Protein AF-A0A6I3HH78-F1 (afdb_monomer)

Mean predicted aligned error: 3.37 Å

Sequence (121 aa):
AEFSDTWADDARWLIPGDGIIEGRASISATFEKIRPTYRQCVQEVLNGTISYVDGDNASARWQIRELQWRDDGTVSEFIGVYHDVMARDLDGVLRFTQRDFELIYSGPIDGSGKLRSPRSL

Foldseek 3Di:
DVVLVQADQQAWEQDVPPGIFTGSVRVVVVCVVVVVQFPDKDKDWDDKDKDAPDLFKIWMKTWIKMWTQGPVRATKIWTWMWTFIWGQDPVRDIHTNYIYTGTPDIDGDDPVDDDDDDDDD

Nearest PDB structures (foldseek):
  3ef8-assembly1_A  TM=8.960E-01  e=4.489E-07  Novosphingobium aromaticivorans DSM 12444
  3b8l-assembly2_F  TM=8.957E-01  e=9.531E-07  Novosphingobium aromaticivorans DSM 12444
  6p77-assembly1_A  TM=8.078E-01  e=1.649E-05  Catenulispora acidiphila DSM 44928
  6vw4-assembly2_B  TM=7.896E-01  e=1.937E-05  Catenulispora acidiphila DSM 44928
  5ig3-assembly1_B  TM=7.976E-01  e=1.143E-04  Homo sapiens

Structure (mmCIF, N/CA/C/O backbone):
data_AF-A0A6I3HH78-F1
#
_entry.id   AF-A0A6I3HH78-F1
#
loop_
_atom_site.group_PDB
_atom_site.id
_atom_site.type_symbol
_atom_site.label_atom_id
_atom_site.label_alt_id
_atom_site.label_comp_id
_atom_site.label_asym_id
_atom_site.label_entity_id
_atom_site.label_seq_id
_atom_site.pdbx_PDB_ins_code
_atom_site.Cartn_x
_atom_site.Cartn_y
_atom_site.Cartn_z
_atom_site.occupancy
_atom_site.B_iso_or_equiv
_atom_site.auth_seq_id
_atom_site.auth_comp_id
_atom_site.auth_asym_id
_atom_site.auth_atom_id
_atom_site.pdbx_PDB_model_num
ATOM 1 N N . ALA A 1 1 ? -10.257 -13.471 1.275 1.00 61.16 1 ALA A N 1
ATOM 2 C CA . ALA A 1 1 ? -10.766 -13.458 2.660 1.00 61.16 1 ALA A CA 1
ATOM 3 C C . ALA A 1 1 ? -9.915 -12.523 3.511 1.00 61.16 1 ALA A C 1
ATOM 5 O O . ALA A 1 1 ? -10.328 -11.385 3.658 1.00 61.16 1 ALA A O 1
ATOM 6 N N . GLU A 1 2 ? -8.682 -12.892 3.886 1.00 86.81 2 GLU A N 1
ATOM 7 C CA . GLU A 1 2 ? -7.876 -12.091 4.834 1.00 86.81 2 GLU A CA 1
ATOM 8 C C . GLU A 1 2 ? -7.682 -10.613 4.448 1.00 86.81 2 GLU A C 1
ATOM 10 O O . GLU A 1 2 ? -7.820 -9.749 5.302 1.00 86.81 2 GLU A O 1
ATOM 15 N N . PHE A 1 3 ? -7.432 -10.288 3.169 1.00 94.62 3 PHE A N 1
ATOM 16 C CA . PHE A 1 3 ? -7.344 -8.885 2.729 1.00 94.62 3 PHE A CA 1
ATOM 17 C C . PHE A 1 3 ? -8.672 -8.134 2.894 1.00 94.62 3 PHE A C 1
ATOM 19 O O . PHE A 1 3 ? -8.694 -7.032 3.436 1.00 94.62 3 PHE A O 1
ATOM 26 N N . SER A 1 4 ? -9.775 -8.736 2.439 1.00 96.19 4 SER A N 1
ATOM 27 C CA . SER A 1 4 ? -11.116 -8.143 2.506 1.00 96.19 4 SER A CA 1
ATOM 28 C C . SER A 1 4 ? -11.533 -7.855 3.949 1.00 96.19 4 SER A C 1
ATOM 30 O O . SER A 1 4 ? -12.150 -6.826 4.211 1.00 96.19 4 SER A O 1
ATOM 32 N N . ASP A 1 5 ? -11.151 -8.724 4.885 1.00 96.50 5 ASP A N 1
ATOM 33 C CA . ASP A 1 5 ? -11.527 -8.617 6.299 1.00 96.50 5 ASP A CA 1
ATOM 34 C C . ASP A 1 5 ? -10.862 -7.428 7.011 1.00 96.50 5 ASP A C 1
ATOM 36 O O . ASP A 1 5 ? -11.281 -7.055 8.108 1.00 96.50 5 ASP A O 1
ATOM 40 N N . THR A 1 6 ? -9.859 -6.800 6.386 1.00 97.19 6 THR A N 1
ATOM 41 C CA . THR A 1 6 ? -9.203 -5.595 6.916 1.00 97.19 6 THR A CA 1
ATOM 42 C C . THR A 1 6 ? -9.987 -4.303 6.678 1.00 97.19 6 THR A C 1
ATOM 44 O O . THR A 1 6 ? -9.650 -3.284 7.272 1.00 97.19 6 THR A O 1
ATOM 47 N N . TRP A 1 7 ? -11.028 -4.319 5.844 1.00 98.38 7 TRP A N 1
ATOM 48 C CA . TRP A 1 7 ? -11.792 -3.129 5.442 1.00 98.38 7 TRP A CA 1
ATOM 49 C C . TRP A 1 7 ? -13.162 -3.109 6.102 1.00 98.38 7 TRP A C 1
ATOM 51 O O . TRP A 1 7 ? -13.758 -4.165 6.233 1.00 98.38 7 TRP A O 1
ATOM 61 N N . ALA A 1 8 ? -13.706 -1.958 6.486 1.00 98.12 8 ALA A N 1
ATOM 62 C CA . ALA A 1 8 ? -15.120 -1.814 6.842 1.00 98.12 8 ALA A CA 1
ATOM 63 C C . ALA A 1 8 ? -16.018 -2.016 5.604 1.00 98.12 8 ALA A C 1
ATOM 65 O O . ALA A 1 8 ? -15.545 -1.891 4.473 1.00 98.12 8 ALA A O 1
ATOM 66 N N . ASP A 1 9 ? -17.298 -2.347 5.797 1.00 97.44 9 ASP A N 1
ATOM 67 C CA . ASP A 1 9 ? -18.210 -2.654 4.682 1.00 97.44 9 ASP A CA 1
ATOM 68 C C . ASP A 1 9 ? -18.365 -1.485 3.695 1.00 97.44 9 ASP A C 1
ATOM 70 O O . ASP A 1 9 ? -18.359 -1.700 2.480 1.00 97.44 9 ASP A O 1
ATOM 74 N N . ASP A 1 10 ? -18.425 -0.256 4.206 1.00 97.56 10 ASP A N 1
ATOM 75 C CA . ASP A 1 10 ? -18.568 1.003 3.467 1.00 97.56 10 ASP A CA 1
ATOM 76 C C . ASP A 1 10 ? -17.233 1.738 3.242 1.00 97.56 10 ASP A C 1
ATOM 78 O O . ASP A 1 10 ? -17.213 2.929 2.934 1.00 97.56 10 ASP A O 1
ATOM 82 N N . ALA A 1 11 ? -16.104 1.035 3.380 1.00 98.56 11 ALA A N 1
ATOM 83 C CA . ALA A 1 11 ? -14.786 1.646 3.281 1.00 98.56 11 ALA A CA 1
ATOM 84 C C . ALA A 1 11 ? -14.471 2.209 1.888 1.00 98.56 11 ALA A C 1
ATOM 86 O O . ALA A 1 11 ? -15.029 1.776 0.878 1.00 98.56 11 ALA A O 1
ATOM 87 N N . ARG A 1 12 ? -13.485 3.108 1.820 1.00 98.69 12 ARG A N 1
ATOM 88 C CA . ARG A 1 12 ? -12.926 3.602 0.556 1.00 98.69 12 ARG A CA 1
ATOM 89 C C . ARG A 1 12 ? -11.427 3.350 0.424 1.00 98.69 12 ARG A C 1
ATOM 91 O O . ARG A 1 12 ? -10.680 3.430 1.401 1.00 98.69 12 ARG A O 1
ATOM 98 N N . TRP A 1 13 ? -10.979 3.139 -0.808 1.00 98.75 13 TRP A N 1
ATOM 99 C CA . TRP A 1 13 ? -9.569 3.002 -1.159 1.00 98.75 13 TRP A CA 1
ATOM 100 C C . TRP A 1 13 ? -9.219 3.920 -2.331 1.00 98.75 13 TRP A C 1
ATOM 102 O O . TRP A 1 13 ? -9.745 3.740 -3.428 1.00 98.75 13 TRP A O 1
ATOM 112 N N . LEU A 1 14 ? -8.341 4.902 -2.109 1.00 98.50 14 LEU A N 1
ATOM 113 C CA . LEU A 1 14 ? -7.787 5.730 -3.182 1.00 98.50 14 LEU A CA 1
ATOM 114 C C . LEU A 1 14 ? -6.485 5.113 -3.703 1.00 98.50 14 LEU A C 1
ATOM 116 O O . LEU A 1 14 ? -5.494 5.017 -2.972 1.00 98.50 14 LEU A O 1
ATOM 120 N N . ILE A 1 15 ? -6.483 4.774 -4.993 1.00 96.12 15 ILE A N 1
ATOM 121 C CA . ILE A 1 15 ? -5.304 4.335 -5.739 1.00 96.12 15 ILE A CA 1
ATOM 122 C C . ILE A 1 15 ? -4.916 5.446 -6.728 1.00 96.12 15 ILE A C 1
ATOM 124 O O . ILE A 1 15 ? -5.723 5.810 -7.591 1.00 96.12 15 ILE A O 1
ATOM 128 N N . PRO A 1 16 ? -3.692 5.996 -6.651 1.00 92.88 16 PRO A N 1
ATOM 129 C CA . PRO A 1 16 ? -3.189 6.948 -7.634 1.00 92.88 16 PRO A CA 1
ATOM 130 C C . PRO A 1 16 ? -3.308 6.414 -9.065 1.00 92.88 16 PRO A C 1
ATOM 132 O O . PRO A 1 16 ? -2.801 5.341 -9.373 1.00 92.88 16 PRO A O 1
ATOM 135 N N . GLY A 1 17 ? -3.967 7.176 -9.941 1.00 91.25 17 GLY A N 1
ATOM 136 C CA . GLY A 1 17 ? -4.209 6.804 -11.341 1.00 91.25 17 GLY A CA 1
ATOM 137 C C . GLY A 1 17 ? -5.558 6.121 -11.594 1.00 91.25 17 GLY A C 1
ATOM 138 O O . GLY A 1 17 ? -6.185 6.427 -12.605 1.00 91.25 17 GLY A O 1
ATOM 139 N N . ASP A 1 18 ? -6.043 5.301 -10.658 1.00 91.88 18 ASP A N 1
ATOM 140 C CA . ASP A 1 18 ? -7.303 4.550 -10.810 1.00 91.88 18 ASP A CA 1
ATOM 141 C C . ASP A 1 18 ? -8.501 5.237 -10.126 1.00 91.88 18 ASP A C 1
ATOM 143 O O . ASP A 1 18 ? -9.651 5.012 -10.503 1.00 91.88 18 ASP A O 1
ATOM 147 N N . GLY A 1 19 ? -8.245 6.109 -9.145 1.00 96.19 19 GLY A N 1
ATOM 148 C CA . GLY A 1 19 ? -9.274 6.853 -8.417 1.00 96.19 19 GLY A CA 1
ATOM 149 C C . GLY A 1 19 ? -9.721 6.173 -7.120 1.00 96.19 19 GLY A C 1
ATOM 150 O O . GLY A 1 19 ? -8.966 5.418 -6.506 1.00 96.19 19 GLY A O 1
ATOM 151 N N . ILE A 1 20 ? -10.929 6.514 -6.658 1.00 98.38 20 ILE A N 1
ATOM 152 C CA . ILE A 1 20 ? -11.506 6.009 -5.403 1.00 98.38 20 ILE A CA 1
ATOM 153 C C . ILE A 1 20 ? -12.378 4.788 -5.695 1.00 98.38 20 ILE A C 1
ATOM 155 O O . ILE A 1 20 ? -13.256 4.833 -6.555 1.00 98.38 20 ILE A O 1
ATOM 159 N N . ILE A 1 21 ? -12.156 3.717 -4.939 1.00 98.56 21 ILE A N 1
ATOM 160 C CA . ILE A 1 21 ? -12.960 2.495 -4.943 1.00 98.56 21 ILE A CA 1
ATOM 161 C C . ILE A 1 21 ? -13.750 2.451 -3.638 1.00 98.56 21 ILE A C 1
ATOM 163 O O . ILE A 1 21 ? -13.160 2.544 -2.563 1.00 98.56 21 ILE A O 1
ATOM 167 N N . GLU A 1 22 ? -15.066 2.286 -3.730 1.00 98.56 22 GLU A N 1
ATOM 168 C CA . GLU A 1 22 ? -15.972 2.308 -2.577 1.00 98.56 22 GLU A CA 1
ATOM 169 C C . GLU A 1 22 ? -16.578 0.924 -2.306 1.00 98.56 22 GLU A C 1
ATOM 171 O O . GLU A 1 22 ? -17.014 0.212 -3.220 1.00 98.56 22 GLU A O 1
ATOM 176 N N . GLY A 1 23 ? -16.622 0.561 -1.026 1.00 98.31 23 GLY A N 1
ATOM 177 C CA . GLY A 1 23 ? -17.169 -0.678 -0.491 1.00 98.31 23 GLY A CA 1
ATOM 178 C C . GLY A 1 23 ? -16.170 -1.837 -0.450 1.00 98.31 23 GLY A C 1
ATOM 179 O O . GLY A 1 23 ? -15.445 -2.101 -1.416 1.00 98.31 23 GLY A O 1
ATOM 180 N N . ARG A 1 24 ? -16.195 -2.604 0.651 1.00 98.00 24 ARG A N 1
ATOM 181 C CA . ARG A 1 24 ? -15.346 -3.793 0.886 1.00 98.00 24 ARG A CA 1
ATOM 182 C C . ARG A 1 24 ? -15.346 -4.762 -0.299 1.00 98.00 24 ARG A C 1
ATOM 184 O O . ARG A 1 24 ? -14.291 -5.238 -0.714 1.00 98.00 24 ARG A O 1
ATOM 191 N N . ALA A 1 25 ? -16.522 -5.032 -0.867 1.00 97.62 25 ALA A N 1
ATOM 192 C CA . ALA A 1 25 ? -16.677 -5.955 -1.990 1.00 97.62 25 ALA A CA 1
ATOM 193 C C . ALA A 1 25 ? -15.938 -5.473 -3.252 1.00 97.62 25 ALA A C 1
ATOM 195 O O . ALA A 1 25 ? -15.207 -6.246 -3.872 1.00 97.62 25 ALA A O 1
ATOM 196 N N . SER A 1 26 ? -16.081 -4.192 -3.606 1.00 98.12 26 SER A N 1
ATOM 197 C CA . SER A 1 26 ? -15.387 -3.589 -4.750 1.00 98.12 26 SER A CA 1
ATOM 198 C C . SER A 1 26 ? -13.877 -3.564 -4.528 1.00 98.12 26 SER A C 1
ATOM 200 O O . SER A 1 26 ? -13.117 -3.904 -5.431 1.00 98.12 26 SER A O 1
ATOM 202 N N . ILE A 1 27 ? -13.442 -3.218 -3.314 1.00 98.50 27 ILE A N 1
ATOM 203 C CA . ILE A 1 27 ? -12.030 -3.207 -2.918 1.00 98.50 27 ILE A CA 1
ATOM 204 C C . ILE A 1 27 ? -11.419 -4.608 -3.046 1.00 98.50 27 ILE A C 1
ATOM 206 O O . ILE A 1 27 ? -10.370 -4.761 -3.676 1.00 98.50 27 ILE A O 1
ATOM 210 N N . SER A 1 28 ? -12.092 -5.642 -2.526 1.00 97.62 28 SER A N 1
ATOM 211 C CA . SER A 1 28 ? -11.640 -7.033 -2.657 1.00 97.62 28 SER A CA 1
ATOM 212 C C . SER A 1 28 ? -11.568 -7.461 -4.122 1.00 97.62 28 SER A C 1
ATOM 214 O O . SER A 1 28 ? -10.550 -8.002 -4.548 1.00 97.62 28 SER A O 1
ATOM 216 N N . ALA A 1 29 ? -12.597 -7.159 -4.920 1.00 96.88 29 ALA A N 1
ATOM 217 C CA . ALA A 1 29 ? -12.623 -7.517 -6.335 1.00 96.88 29 ALA A CA 1
ATOM 218 C C . ALA A 1 29 ? -11.517 -6.812 -7.137 1.00 96.88 29 ALA A C 1
ATOM 220 O O . ALA A 1 29 ? -10.933 -7.399 -8.049 1.00 96.88 29 ALA A O 1
ATOM 221 N N . THR A 1 30 ? -11.204 -5.556 -6.812 1.00 96.88 30 THR A N 1
ATOM 222 C CA . THR A 1 30 ? -10.086 -4.832 -7.427 1.00 96.88 30 THR A CA 1
ATOM 223 C C . THR A 1 30 ? -8.748 -5.448 -7.031 1.00 96.88 30 THR A C 1
ATOM 225 O O . THR A 1 30 ? -7.921 -5.717 -7.902 1.00 96.88 30 THR A O 1
ATOM 228 N N . PHE A 1 31 ? -8.544 -5.760 -5.751 1.00 95.62 31 PHE A N 1
ATOM 229 C CA . PHE A 1 31 ? -7.323 -6.423 -5.298 1.00 95.62 31 PHE A CA 1
ATOM 230 C C . PHE A 1 31 ? -7.126 -7.796 -5.959 1.00 95.62 31 PHE A C 1
ATOM 232 O O . PHE A 1 31 ? -6.029 -8.103 -6.422 1.00 95.62 31 PHE A O 1
ATOM 239 N N . GLU A 1 32 ? -8.188 -8.595 -6.086 1.00 95.44 32 GLU A N 1
ATOM 240 C CA . GLU A 1 32 ? -8.166 -9.899 -6.764 1.00 95.44 32 GLU A CA 1
ATOM 241 C C . GLU A 1 32 ? -7.812 -9.798 -8.253 1.00 95.44 32 GLU A C 1
ATOM 243 O O . GLU A 1 32 ? -7.182 -10.706 -8.791 1.00 95.44 32 GLU A O 1
ATOM 248 N N . LYS A 1 33 ? -8.160 -8.690 -8.919 1.00 94.69 33 LYS A N 1
ATOM 249 C CA . LYS A 1 33 ? -7.758 -8.421 -10.310 1.00 94.69 33 LYS A CA 1
ATOM 250 C C . LYS A 1 33 ? -6.306 -7.964 -10.426 1.00 94.69 33 LYS A C 1
ATOM 252 O O . LYS A 1 33 ? -5.619 -8.352 -11.365 1.00 94.69 33 LYS A O 1
ATOM 257 N N . ILE A 1 34 ? -5.847 -7.131 -9.493 1.00 93.00 34 ILE A N 1
ATOM 258 C CA . ILE A 1 34 ? -4.511 -6.521 -9.527 1.00 93.00 34 ILE A CA 1
ATOM 259 C C . ILE A 1 34 ? -3.439 -7.525 -9.088 1.00 93.00 34 ILE A C 1
ATOM 261 O O . ILE A 1 34 ? -2.387 -7.630 -9.719 1.00 93.00 34 ILE A O 1
ATOM 265 N N . ARG A 1 35 ? -3.691 -8.290 -8.020 1.00 92.25 35 ARG A N 1
ATOM 266 C CA . ARG A 1 35 ? -2.701 -9.173 -7.388 1.00 92.25 35 ARG A CA 1
ATOM 267 C C . ARG A 1 35 ? -2.049 -10.184 -8.346 1.00 92.25 35 ARG A C 1
ATOM 269 O O . ARG A 1 35 ? -0.834 -10.363 -8.206 1.00 92.25 35 ARG A O 1
ATOM 276 N N . PRO A 1 36 ? -2.772 -10.830 -9.284 1.00 92.94 36 PRO A N 1
ATOM 277 C CA . PRO A 1 36 ? -2.184 -11.778 -10.224 1.00 92.94 36 PRO A CA 1
ATOM 278 C C . PRO A 1 36 ? -1.186 -11.149 -11.190 1.00 92.94 36 PRO A C 1
ATOM 280 O O . PRO A 1 36 ? -0.299 -11.860 -11.620 1.00 92.94 36 PRO A O 1
ATOM 283 N N . THR A 1 37 ? -1.274 -9.842 -11.471 1.00 94.56 37 THR A N 1
ATOM 284 C CA . THR A 1 37 ? -0.359 -9.152 -12.407 1.00 94.56 37 THR A CA 1
ATOM 285 C C . THR A 1 37 ? 1.081 -9.033 -11.890 1.00 94.56 37 THR A C 1
ATOM 287 O O . THR A 1 37 ? 1.987 -8.628 -12.625 1.00 94.56 37 THR A O 1
ATOM 290 N N . TYR A 1 38 ? 1.302 -9.377 -10.617 1.00 94.00 38 TYR A N 1
ATOM 291 C CA . TYR A 1 38 ? 2.601 -9.365 -9.960 1.00 94.00 38 TYR A CA 1
ATOM 292 C C . TYR A 1 38 ? 3.124 -10.786 -9.755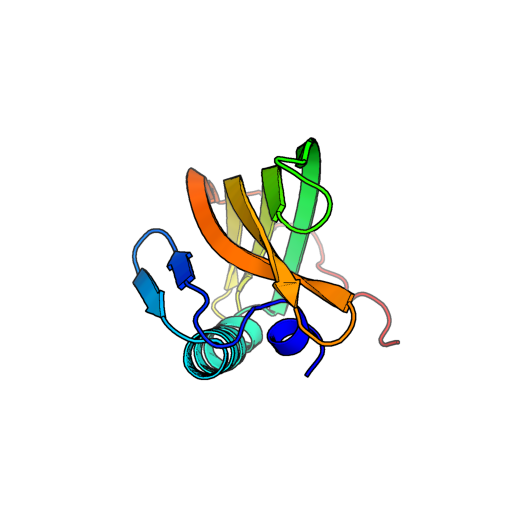 1.00 94.00 38 TYR A C 1
ATOM 294 O O . TYR A 1 38 ? 2.658 -11.511 -8.866 1.00 94.00 38 TYR A O 1
ATOM 302 N N . ARG A 1 39 ? 4.214 -11.113 -10.458 1.00 94.12 39 ARG A N 1
ATOM 303 C CA . ARG A 1 39 ? 5.078 -12.266 -10.150 1.00 94.12 39 ARG A CA 1
ATOM 304 C C . ARG A 1 39 ? 5.560 -12.212 -8.707 1.00 94.12 39 ARG A C 1
ATOM 306 O O . ARG A 1 39 ? 5.614 -13.234 -8.028 1.00 94.12 39 ARG A O 1
ATOM 313 N N . GLN A 1 40 ? 5.923 -11.014 -8.254 1.00 93.12 40 GLN A N 1
ATOM 314 C CA . GLN A 1 40 ? 6.218 -10.713 -6.862 1.00 93.12 40 GLN A CA 1
ATOM 315 C C . GLN A 1 40 ? 5.942 -9.235 -6.596 1.00 93.1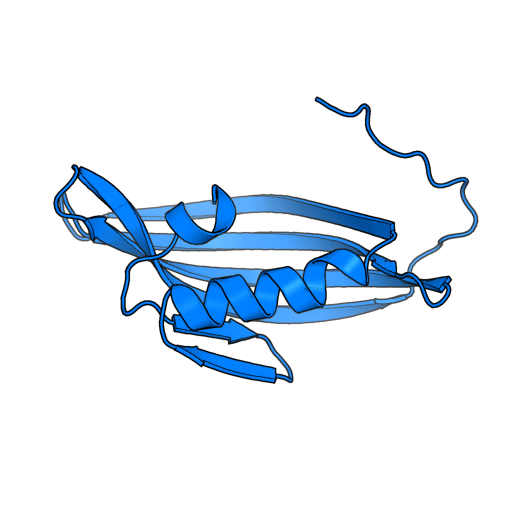2 40 GLN A C 1
ATOM 317 O O . GLN A 1 40 ? 6.327 -8.368 -7.375 1.00 93.12 40 GLN A O 1
ATOM 322 N N . CYS A 1 41 ? 5.323 -8.961 -5.457 1.00 94.00 41 CYS A N 1
ATOM 323 C CA . CYS A 1 41 ? 5.250 -7.63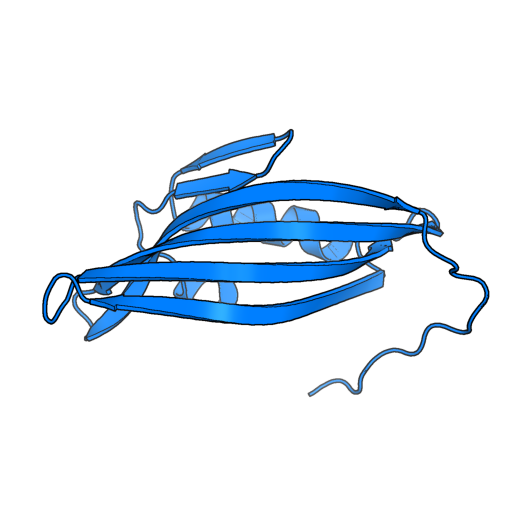1 -4.882 1.00 94.00 41 CYS A CA 1
ATOM 324 C C . CYS A 1 41 ? 5.737 -7.733 -3.432 1.00 94.00 41 CYS A C 1
ATOM 326 O O . CYS A 1 41 ? 5.376 -8.681 -2.726 1.00 94.00 41 CYS A O 1
ATOM 328 N N . VAL A 1 42 ? 6.624 -6.831 -3.019 1.00 94.94 42 VAL A N 1
ATOM 329 C CA . VAL A 1 42 ? 7.076 -6.709 -1.629 1.00 94.94 42 VAL A CA 1
ATOM 330 C C . VAL A 1 42 ? 6.744 -5.306 -1.170 1.00 94.94 42 VAL A C 1
ATOM 332 O O . VAL A 1 42 ? 7.326 -4.350 -1.670 1.00 94.94 42 VAL A O 1
ATOM 335 N N . GLN A 1 43 ? 5.830 -5.201 -0.213 1.00 96.00 43 GLN A N 1
ATOM 336 C CA . GLN A 1 43 ? 5.493 -3.941 0.428 1.00 96.00 43 GLN A CA 1
ATOM 337 C C . GLN A 1 43 ? 6.269 -3.832 1.745 1.00 96.00 43 GLN A C 1
ATOM 339 O O . GLN A 1 43 ? 5.992 -4.545 2.711 1.00 96.00 43 GLN A O 1
ATOM 344 N N . GLU A 1 44 ? 7.258 -2.950 1.774 1.00 97.50 44 GLU A N 1
ATOM 345 C CA . GLU A 1 44 ? 8.023 -2.583 2.958 1.00 97.50 44 GLU A CA 1
ATOM 346 C C . GLU A 1 44 ? 7.246 -1.503 3.719 1.00 97.50 44 GLU A C 1
ATOM 348 O O . GLU A 1 44 ? 7.057 -0.388 3.228 1.00 97.50 44 GLU A O 1
ATOM 353 N N . VAL A 1 45 ? 6.785 -1.842 4.925 1.00 97.38 45 VAL A N 1
ATOM 354 C CA . VAL A 1 45 ? 6.187 -0.876 5.851 1.00 97.38 45 VAL A CA 1
ATOM 355 C C . VAL A 1 45 ? 7.311 -0.253 6.667 1.00 97.38 45 VAL A C 1
ATOM 357 O O . VAL A 1 45 ? 7.947 -0.926 7.477 1.00 97.38 45 VAL A O 1
ATOM 360 N N . LEU A 1 46 ? 7.586 1.022 6.408 1.00 96.88 46 LEU A N 1
ATOM 361 C CA . LEU A 1 46 ? 8.639 1.782 7.071 1.00 96.88 46 LEU A CA 1
ATOM 362 C C . LEU A 1 46 ? 8.072 2.447 8.335 1.00 96.88 46 LEU A C 1
ATOM 364 O O . LEU A 1 46 ? 7.083 2.006 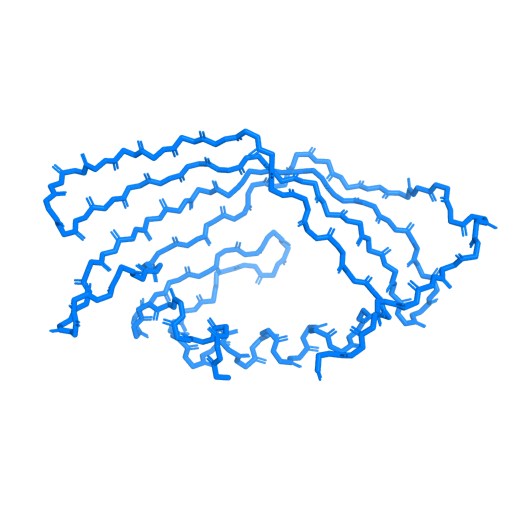8.923 1.00 96.88 46 LEU A O 1
ATOM 368 N N . ASN A 1 47 ? 8.708 3.521 8.786 1.00 96.75 47 ASN A N 1
ATOM 369 C CA . ASN A 1 47 ? 8.233 4.291 9.928 1.00 96.75 47 ASN A CA 1
ATOM 370 C C . ASN A 1 47 ? 6.802 4.811 9.716 1.00 96.75 47 ASN A C 1
ATOM 372 O O . ASN A 1 47 ? 6.444 5.351 8.664 1.00 96.75 47 ASN A O 1
ATOM 376 N N . GLY A 1 48 ? 6.008 4.682 10.774 1.00 96.62 48 GLY A N 1
ATOM 377 C CA . GLY A 1 48 ? 4.630 5.125 10.807 1.00 96.62 48 GLY A CA 1
ATOM 378 C C . GLY A 1 48 ? 4.220 5.653 12.170 1.00 96.62 48 GLY A C 1
ATOM 379 O O . GLY A 1 48 ? 4.935 5.528 13.165 1.00 96.62 48 GLY A O 1
ATOM 380 N N . THR A 1 49 ? 3.052 6.274 12.188 1.00 97.56 49 THR A N 1
ATOM 381 C CA . THR A 1 49 ? 2.439 6.857 13.378 1.00 97.56 49 THR A CA 1
ATOM 382 C C . THR A 1 49 ? 0.980 6.462 13.420 1.00 97.56 49 THR A C 1
ATOM 384 O O . THR A 1 49 ? 0.307 6.538 12.395 1.00 97.56 49 THR A O 1
ATOM 387 N N . ILE A 1 50 ? 0.485 6.118 14.604 1.00 96.75 50 ILE A N 1
ATOM 388 C CA . ILE A 1 50 ? -0.938 5.914 14.866 1.00 96.75 50 ILE A CA 1
ATOM 389 C C . ILE A 1 50 ? -1.409 6.953 15.878 1.00 96.75 50 ILE A C 1
ATOM 391 O O . ILE A 1 50 ? -0.692 7.293 16.819 1.00 96.75 50 ILE A O 1
ATOM 395 N N . SER A 1 51 ? -2.602 7.489 15.669 1.00 96.75 51 SER A N 1
ATOM 396 C CA . SER A 1 51 ? -3.270 8.411 16.579 1.00 96.75 51 SER A CA 1
ATOM 397 C C . SER A 1 51 ? -4.690 7.919 16.809 1.00 96.75 51 SER A C 1
ATOM 399 O O . SER A 1 51 ? -5.487 7.856 15.874 1.00 96.75 51 SER A O 1
ATOM 401 N N . TYR A 1 52 ? -4.988 7.560 18.053 1.00 93.88 52 TYR A N 1
ATOM 402 C CA . TYR A 1 52 ? -6.334 7.205 18.485 1.00 93.88 52 TYR A CA 1
ATOM 403 C C . TYR A 1 52 ? -7.119 8.488 18.747 1.00 93.88 52 TYR A C 1
ATOM 405 O O . TYR A 1 52 ? -6.660 9.352 19.495 1.00 93.88 52 TYR A O 1
ATOM 413 N N . VAL A 1 53 ? -8.270 8.620 18.094 1.00 87.44 53 VAL A N 1
ATOM 414 C CA . VAL A 1 53 ? -9.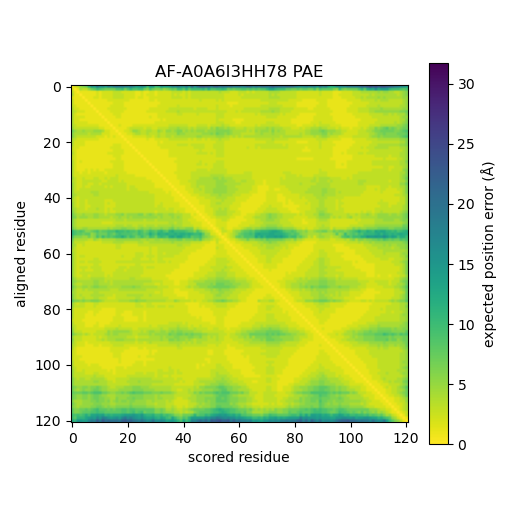220 9.714 18.338 1.00 87.44 53 VAL A CA 1
ATOM 415 C C . VAL A 1 53 ? -10.021 9.398 19.600 1.00 87.44 53 VAL A C 1
ATOM 417 O O . VAL A 1 53 ? -10.205 10.262 20.454 1.00 87.44 53 VAL A O 1
ATOM 420 N N . ASP A 1 54 ? -10.421 8.134 19.737 1.00 89.69 54 ASP A N 1
ATOM 421 C CA . ASP A 1 54 ? -11.064 7.549 20.911 1.00 89.69 54 ASP A CA 1
ATOM 422 C C . ASP A 1 54 ? -10.757 6.031 20.973 1.00 89.69 54 ASP A C 1
ATOM 424 O O . ASP A 1 54 ? -9.788 5.561 20.371 1.00 89.69 54 ASP A O 1
ATOM 428 N N . GLY A 1 55 ? -11.530 5.258 21.744 1.00 86.81 55 GLY A N 1
ATOM 429 C CA . GLY A 1 55 ? -11.331 3.807 21.881 1.00 86.81 55 GLY A CA 1
ATOM 430 C C . GLY A 1 55 ? -11.666 2.984 20.628 1.00 86.81 55 GLY A C 1
ATOM 431 O O . GLY A 1 55 ? -11.186 1.849 20.493 1.00 86.81 55 GLY A O 1
ATOM 432 N N . ASP A 1 56 ? -12.440 3.563 19.713 1.00 94.56 56 ASP A N 1
ATOM 433 C CA . ASP A 1 56 ? -12.990 2.900 18.535 1.00 94.56 56 ASP A CA 1
ATOM 434 C C . ASP A 1 56 ? -12.452 3.487 17.230 1.00 94.56 56 ASP A C 1
ATOM 436 O O . ASP A 1 56 ? -12.399 2.779 16.234 1.00 94.56 56 ASP A O 1
ATOM 440 N N . ASN A 1 57 ? -11.981 4.731 17.220 1.00 96.94 57 ASN A N 1
ATOM 441 C CA . ASN A 1 57 ? -11.539 5.428 16.018 1.00 96.94 57 ASN A CA 1
ATOM 442 C C . ASN A 1 57 ? -10.041 5.737 16.060 1.00 96.94 57 ASN A C 1
ATOM 444 O O . ASN A 1 57 ? -9.515 6.276 17.039 1.00 96.94 57 ASN A O 1
ATOM 448 N N . ALA A 1 58 ? -9.349 5.458 14.958 1.00 97.50 58 ALA A N 1
ATOM 449 C CA . ALA A 1 58 ? -7.929 5.742 14.809 1.00 97.50 58 ALA A CA 1
ATOM 450 C C . ALA A 1 58 ? -7.592 6.280 13.417 1.00 97.50 58 ALA A C 1
ATOM 452 O O . ALA A 1 58 ? -8.263 6.006 12.426 1.00 97.50 58 ALA A O 1
ATOM 453 N N . SER A 1 59 ? -6.492 7.017 13.345 1.00 98.19 59 SER A N 1
ATOM 454 C CA . SER A 1 59 ? -5.836 7.391 12.096 1.00 98.19 59 SER A CA 1
ATOM 455 C C . SER A 1 59 ? -4.397 6.908 12.122 1.00 98.19 59 SER A C 1
ATOM 457 O O . SER A 1 59 ? -3.772 6.860 13.186 1.00 98.19 59 SER A O 1
ATOM 459 N N . ALA A 1 60 ? -3.862 6.538 10.966 1.00 97.75 60 ALA A N 1
ATOM 460 C CA . ALA A 1 60 ? -2.465 6.169 10.854 1.00 97.75 60 ALA A CA 1
ATOM 461 C C . ALA A 1 60 ? -1.826 6.728 9.589 1.00 97.75 60 ALA A C 1
ATOM 463 O O . ALA A 1 60 ? -2.483 6.997 8.585 1.00 97.75 60 ALA A O 1
ATOM 464 N N . ARG A 1 61 ? -0.510 6.901 9.664 1.00 98.19 61 ARG A N 1
ATOM 465 C CA . ARG A 1 61 ? 0.339 7.191 8.517 1.00 98.19 61 ARG A CA 1
ATOM 466 C C . ARG A 1 61 ? 1.449 6.172 8.455 1.00 98.19 61 ARG A C 1
ATOM 468 O O . ARG A 1 61 ? 2.103 5.936 9.469 1.00 98.19 61 ARG A O 1
ATOM 475 N N . TRP A 1 62 ? 1.689 5.634 7.269 1.00 98.44 62 TRP A N 1
ATOM 476 C CA . TRP A 1 62 ? 2.759 4.674 7.027 1.00 98.44 62 TRP A CA 1
ATOM 477 C C . TRP A 1 62 ? 3.552 5.107 5.811 1.00 98.44 62 TRP A C 1
ATOM 479 O O . TRP A 1 62 ? 2.983 5.231 4.730 1.00 98.44 62 TRP A O 1
ATOM 489 N N . GLN A 1 63 ? 4.855 5.327 5.974 1.00 98.44 63 GLN A N 1
ATOM 490 C CA . GLN A 1 63 ? 5.739 5.405 4.818 1.00 98.44 63 GLN A CA 1
ATOM 491 C C . GLN A 1 63 ? 5.914 4.004 4.246 1.00 98.44 63 GLN A C 1
ATOM 493 O O . GLN A 1 63 ? 6.169 3.053 4.985 1.00 98.44 63 GLN A O 1
ATOM 498 N N . ILE A 1 64 ? 5.772 3.888 2.934 1.00 98.44 64 ILE A N 1
ATOM 499 C CA . ILE A 1 64 ? 5.822 2.618 2.226 1.00 98.44 64 ILE A CA 1
ATOM 500 C C . ILE A 1 64 ? 6.851 2.704 1.123 1.00 98.44 64 ILE A C 1
ATOM 502 O O . ILE A 1 64 ? 6.935 3.705 0.406 1.00 98.44 64 ILE A O 1
ATOM 506 N N . ARG A 1 65 ? 7.568 1.602 0.949 1.00 98.31 65 ARG A N 1
ATOM 507 C CA . ARG A 1 65 ? 8.278 1.301 -0.283 1.00 98.31 65 ARG A CA 1
ATOM 508 C C . ARG A 1 65 ? 7.746 -0.008 -0.838 1.00 98.31 65 ARG A C 1
ATOM 510 O O . ARG A 1 65 ? 7.653 -0.989 -0.112 1.00 98.31 65 ARG A O 1
ATOM 517 N N . GLU A 1 66 ? 7.379 -0.031 -2.109 1.00 97.44 66 GLU A N 1
ATOM 518 C CA . GLU A 1 66 ? 6.921 -1.250 -2.768 1.00 97.44 66 GLU A CA 1
ATOM 519 C C . GLU A 1 66 ? 7.860 -1.618 -3.905 1.00 97.44 66 GLU A C 1
ATOM 521 O O . GLU A 1 66 ? 8.162 -0.789 -4.758 1.00 97.44 66 GLU A O 1
ATOM 526 N N . LEU A 1 67 ? 8.301 -2.872 -3.918 1.00 96.94 67 LEU A N 1
ATOM 527 C CA . LEU A 1 67 ? 9.106 -3.467 -4.975 1.00 96.94 67 LEU A CA 1
ATOM 528 C C . LEU A 1 67 ? 8.231 -4.383 -5.818 1.00 96.94 67 LEU A C 1
ATOM 530 O O . LEU A 1 67 ? 7.602 -5.307 -5.296 1.00 96.94 67 LEU A O 1
ATOM 534 N N . GLN A 1 68 ? 8.222 -4.151 -7.123 1.00 96.62 68 GLN A N 1
ATOM 535 C CA . GLN A 1 68 ? 7.263 -4.746 -8.037 1.00 96.62 68 GLN A CA 1
ATOM 536 C C . GLN A 1 68 ? 7.985 -5.489 -9.157 1.00 96.62 68 GLN A C 1
ATOM 538 O O . GLN A 1 68 ? 8.703 -4.886 -9.951 1.00 96.62 68 GLN A O 1
ATOM 543 N N . TRP A 1 69 ? 7.735 -6.792 -9.262 1.00 96.44 69 TRP A N 1
ATOM 544 C CA . TRP A 1 69 ? 8.048 -7.606 -10.434 1.00 96.44 69 TRP A CA 1
ATOM 545 C C . TRP A 1 69 ? 6.736 -8.014 -11.092 1.00 96.44 69 TRP A C 1
ATOM 547 O O . TRP A 1 69 ? 6.011 -8.864 -10.566 1.00 96.44 69 TRP A O 1
ATOM 557 N N . ARG A 1 70 ? 6.428 -7.401 -12.234 1.00 95.44 70 ARG A N 1
ATOM 558 C CA . ARG A 1 70 ? 5.197 -7.652 -12.991 1.00 95.44 70 ARG A CA 1
ATOM 559 C C . ARG A 1 70 ? 5.349 -8.813 -13.969 1.00 95.44 70 ARG A C 1
ATOM 561 O O . ARG A 1 70 ? 6.459 -9.198 -14.348 1.00 95.44 70 ARG A O 1
ATOM 568 N N . ASP A 1 71 ? 4.217 -9.376 -14.374 1.00 94.44 71 ASP A N 1
ATOM 569 C CA . ASP A 1 71 ? 4.151 -10.476 -15.345 1.00 94.44 71 ASP A CA 1
ATOM 570 C C . ASP A 1 71 ? 4.648 -10.082 -16.740 1.00 94.44 71 ASP A C 1
ATOM 572 O O . ASP A 1 71 ? 5.195 -10.919 -17.456 1.00 94.44 71 ASP A O 1
ATOM 576 N N . ASP A 1 72 ? 4.535 -8.803 -17.103 1.00 94.31 72 ASP A N 1
ATOM 577 C CA . ASP A 1 72 ? 5.034 -8.248 -18.367 1.00 94.31 72 ASP A CA 1
ATOM 578 C C . ASP A 1 72 ? 6.564 -8.051 -18.401 1.00 94.31 72 ASP A C 1
ATOM 580 O O . ASP A 1 72 ? 7.118 -7.620 -19.411 1.00 94.31 72 ASP A O 1
ATOM 584 N N . GLY A 1 73 ? 7.260 -8.383 -17.307 1.00 93.06 73 GLY A N 1
ATOM 585 C CA . GLY A 1 73 ? 8.706 -8.224 -17.161 1.00 93.06 73 GLY A CA 1
ATOM 586 C C . GLY A 1 73 ? 9.141 -6.882 -16.573 1.00 93.06 73 GLY A C 1
ATOM 587 O O . GLY A 1 73 ? 10.329 -6.720 -16.291 1.00 93.06 73 GLY A O 1
ATOM 588 N N . THR A 1 74 ? 8.217 -5.949 -16.332 1.00 96.31 74 THR A N 1
ATOM 589 C CA . THR A 1 74 ? 8.521 -4.672 -15.681 1.00 96.31 74 THR A CA 1
ATOM 590 C C . THR A 1 74 ? 9.011 -4.904 -14.255 1.00 96.31 74 THR A C 1
ATOM 592 O O . THR A 1 74 ? 8.375 -5.615 -13.469 1.00 96.31 74 THR A O 1
ATOM 595 N N . VAL A 1 75 ? 10.127 -4.256 -13.912 1.00 97.62 75 VAL A N 1
ATOM 596 C CA . VAL A 1 75 ? 10.653 -4.193 -12.547 1.00 97.62 75 VAL A CA 1
ATOM 597 C C . VAL A 1 75 ? 10.713 -2.737 -12.115 1.00 97.62 75 VAL A C 1
ATOM 599 O O . VAL A 1 75 ? 11.410 -1.925 -12.725 1.00 97.62 75 VAL A O 1
ATOM 602 N N . SER A 1 76 ? 9.956 -2.400 -11.080 1.00 97.75 76 SER A N 1
ATOM 603 C CA . SER A 1 76 ? 9.820 -1.027 -10.605 1.00 97.75 76 SER A CA 1
ATOM 604 C C . SER A 1 76 ? 9.744 -0.965 -9.092 1.00 97.75 76 SER A C 1
ATOM 606 O O . SER A 1 76 ? 9.517 -1.970 -8.416 1.00 97.75 76 SER A O 1
ATOM 608 N N . GLU A 1 77 ? 9.894 0.242 -8.571 1.00 97.81 77 GLU A N 1
ATOM 609 C CA . GLU A 1 77 ? 9.497 0.568 -7.215 1.00 97.81 77 GLU A CA 1
ATOM 610 C C . GLU A 1 77 ? 8.529 1.742 -7.202 1.00 97.81 77 GLU A C 1
ATOM 612 O O . GLU A 1 77 ? 8.520 2.574 -8.117 1.00 97.81 77 GLU A O 1
ATOM 617 N N . PHE A 1 78 ? 7.769 1.836 -6.119 1.00 96.56 78 PHE A N 1
ATOM 618 C CA . PHE A 1 78 ? 7.224 3.110 -5.694 1.00 96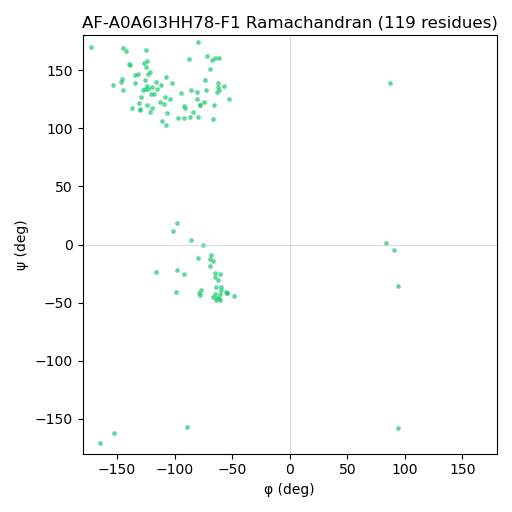.56 78 PHE A CA 1
ATOM 619 C C . PHE A 1 78 ? 7.562 3.402 -4.237 1.00 96.56 78 PHE A C 1
ATOM 621 O O . PHE A 1 78 ? 7.783 2.499 -3.429 1.00 96.56 78 PHE A O 1
ATOM 628 N N . ILE A 1 79 ? 7.550 4.687 -3.902 1.00 98.31 79 ILE A N 1
ATOM 629 C CA . ILE A 1 79 ? 7.605 5.192 -2.534 1.00 98.31 79 ILE A CA 1
ATOM 630 C C . ILE A 1 79 ? 6.388 6.083 -2.339 1.00 98.31 79 ILE A C 1
ATOM 632 O O . ILE A 1 79 ? 6.051 6.894 -3.207 1.00 98.31 79 ILE A O 1
ATOM 636 N N . GLY A 1 80 ? 5.733 5.946 -1.196 1.00 98.19 80 GLY A N 1
ATOM 637 C CA . GLY A 1 80 ? 4.574 6.757 -0.875 1.00 98.19 80 GLY A CA 1
ATOM 638 C C . GLY A 1 80 ? 4.196 6.699 0.591 1.00 98.19 80 GLY A C 1
ATOM 639 O O . GLY A 1 80 ? 4.934 6.173 1.429 1.00 98.19 80 GLY A O 1
ATOM 640 N N . VAL A 1 81 ? 3.035 7.264 0.892 1.00 98.56 81 VAL A N 1
ATOM 641 C CA . VAL A 1 81 ? 2.476 7.310 2.240 1.00 98.56 81 VAL A CA 1
ATOM 642 C C . VAL A 1 81 ? 1.045 6.805 2.192 1.00 98.56 81 VAL A C 1
ATOM 644 O O . VAL A 1 81 ? 0.237 7.319 1.424 1.00 98.56 81 VAL A O 1
ATOM 647 N N . TYR A 1 82 ? 0.711 5.823 3.025 1.00 98.62 82 TYR A N 1
ATOM 648 C CA . TYR A 1 82 ? -0.692 5.554 3.326 1.00 98.62 82 TYR A CA 1
ATOM 649 C C . TYR A 1 82 ? -1.187 6.545 4.369 1.00 98.62 82 TYR A C 1
ATOM 651 O O . TYR A 1 82 ? -0.553 6.714 5.412 1.00 98.62 82 TYR A O 1
ATOM 659 N N . HIS A 1 83 ? -2.336 7.154 4.095 1.00 98.50 83 HIS A N 1
ATOM 660 C CA . HIS A 1 83 ? -3.145 7.885 5.064 1.00 98.50 83 HIS A CA 1
ATOM 661 C C . HIS A 1 83 ? -4.379 7.040 5.366 1.00 98.50 83 HIS A C 1
ATOM 663 O O . HIS A 1 83 ? -5.307 6.962 4.559 1.00 98.50 83 HIS A O 1
ATOM 669 N N . ASP A 1 84 ? -4.356 6.382 6.520 1.00 98.44 84 ASP A N 1
ATOM 670 C CA . ASP A 1 84 ? -5.385 5.438 6.937 1.00 98.44 84 ASP A CA 1
ATOM 671 C C . ASP A 1 84 ? -6.322 6.080 7.963 1.00 98.44 84 ASP A C 1
ATOM 673 O O . ASP A 1 84 ? -5.878 6.750 8.903 1.00 98.44 84 ASP A O 1
ATOM 677 N N . VAL A 1 85 ? -7.615 5.804 7.826 1.00 98.50 85 VAL A N 1
ATOM 678 C CA . VAL A 1 85 ? -8.626 6.001 8.869 1.00 98.50 85 VAL A CA 1
ATOM 679 C C . VAL A 1 85 ? -9.244 4.646 9.164 1.00 98.50 85 VAL A C 1
ATOM 681 O O . VAL A 1 85 ? -9.528 3.861 8.256 1.00 98.50 85 VAL A O 1
ATOM 684 N N . MET A 1 86 ? -9.407 4.352 10.446 1.00 98.06 86 MET A N 1
ATOM 685 C CA . MET A 1 86 ? -9.902 3.074 10.920 1.00 98.06 86 MET A CA 1
ATOM 686 C C . MET A 1 86 ? -10.954 3.273 12.000 1.00 98.06 86 MET A C 1
ATOM 688 O O . MET A 1 86 ? -10.839 4.182 12.825 1.00 98.06 86 MET A O 1
ATOM 692 N N . ALA A 1 87 ? -11.932 2.377 12.018 1.00 97.69 87 ALA A N 1
ATOM 693 C CA . ALA A 1 87 ? -12.942 2.295 13.059 1.00 97.69 87 ALA A CA 1
ATOM 694 C C . ALA A 1 87 ? -13.077 0.848 13.539 1.00 97.69 87 ALA A C 1
ATOM 696 O O . ALA A 1 87 ? -12.860 -0.102 12.778 1.00 97.69 87 ALA A O 1
ATOM 697 N N . ARG A 1 88 ? -13.378 0.677 14.824 1.00 96.12 88 ARG A N 1
ATOM 698 C CA . ARG A 1 88 ? -13.689 -0.612 15.420 1.00 96.12 88 ARG A CA 1
ATOM 699 C C . ARG A 1 88 ? -15.089 -1.007 14.980 1.00 96.12 88 ARG A C 1
ATOM 701 O O . ARG A 1 88 ? -16.048 -0.274 15.195 1.00 96.12 88 ARG A O 1
ATOM 708 N N . ASP A 1 89 ? -15.180 -2.159 14.346 1.00 93.62 89 ASP A N 1
ATOM 709 C CA . ASP A 1 89 ? -16.440 -2.723 13.890 1.00 93.62 89 ASP A CA 1
ATOM 710 C C . ASP A 1 89 ? -17.190 -3.402 15.056 1.00 93.62 89 ASP A C 1
ATOM 712 O O . ASP A 1 89 ? -16.664 -3.539 16.165 1.00 93.62 89 ASP A O 1
ATOM 716 N N . LEU A 1 90 ? -18.416 -3.868 14.809 1.00 91.44 90 LEU A N 1
ATOM 717 C CA . LEU A 1 90 ? -19.292 -4.479 15.819 1.00 91.44 90 LEU A CA 1
ATOM 718 C C . LEU A 1 90 ? -18.703 -5.739 16.473 1.00 91.44 90 LEU A C 1
ATOM 720 O O . LEU A 1 90 ? -19.058 -6.072 17.603 1.00 91.44 90 LEU A O 1
ATOM 724 N N . ASP A 1 91 ? -17.802 -6.438 15.783 1.00 94.00 91 ASP A N 1
ATOM 725 C CA . ASP A 1 91 ? -17.079 -7.606 16.301 1.00 94.00 91 ASP A CA 1
ATOM 726 C C . ASP A 1 91 ? -15.809 -7.239 17.094 1.00 94.00 91 ASP A C 1
ATOM 728 O O . ASP A 1 91 ? -15.065 -8.115 17.538 1.00 94.00 91 ASP A O 1
ATOM 732 N N . GLY A 1 92 ? -15.555 -5.945 17.291 1.00 93.25 92 GLY A N 1
ATOM 733 C CA . GLY A 1 92 ? -14.423 -5.435 18.050 1.00 93.25 92 GLY A CA 1
ATOM 734 C C . GLY A 1 92 ? -13.121 -5.324 17.255 1.00 93.25 92 GLY A C 1
ATOM 735 O O . GLY A 1 92 ? -12.109 -4.905 17.829 1.00 93.25 92 GLY A O 1
ATOM 736 N N . VAL A 1 93 ? -13.112 -5.656 15.960 1.00 94.69 93 VAL A N 1
ATOM 737 C CA . VAL A 1 93 ? -11.921 -5.579 15.103 1.00 94.69 93 VAL A CA 1
ATOM 738 C C . VAL A 1 93 ? -11.769 -4.173 14.527 1.00 94.69 93 VAL A C 1
ATOM 740 O O . VAL A 1 93 ? -12.717 -3.592 14.009 1.00 94.69 93 VAL A O 1
ATOM 743 N N . LEU A 1 94 ? -10.557 -3.618 14.601 1.00 95.31 94 LEU A N 1
ATOM 744 C CA . LEU A 1 94 ? -10.225 -2.341 13.971 1.00 95.31 94 LEU A CA 1
ATOM 745 C C . LEU A 1 94 ? -10.015 -2.559 12.466 1.00 95.31 94 LEU A C 1
ATOM 747 O O . LEU A 1 94 ? -9.133 -3.326 12.077 1.00 95.31 94 LEU A O 1
ATOM 751 N N . ARG A 1 95 ? -10.816 -1.895 11.630 1.00 97.81 95 ARG A N 1
ATOM 752 C CA . ARG A 1 95 ? -10.793 -2.039 10.166 1.00 97.81 95 ARG A CA 1
ATOM 753 C C . ARG A 1 95 ? -10.608 -0.694 9.478 1.00 97.81 95 ARG A C 1
ATOM 755 O O . ARG A 1 95 ? -11.012 0.333 10.015 1.00 97.81 95 ARG A O 1
ATOM 762 N N . PHE A 1 96 ? -10.030 -0.696 8.279 1.00 98.44 96 PHE A N 1
ATOM 763 C CA . PHE A 1 96 ? -9.913 0.496 7.439 1.00 98.44 96 PHE A CA 1
ATOM 764 C C . PHE A 1 96 ? -11.297 0.962 6.993 1.00 98.44 96 PHE A C 1
ATOM 766 O O . PHE A 1 96 ? -11.995 0.227 6.302 1.00 98.44 96 PHE A O 1
ATOM 773 N N . THR A 1 97 ? -11.672 2.188 7.338 1.00 98.56 97 THR A N 1
ATOM 774 C CA . THR A 1 97 ? -12.797 2.904 6.713 1.00 98.56 97 THR A CA 1
ATOM 775 C C . THR A 1 97 ? -12.309 3.740 5.532 1.00 98.56 97 THR A C 1
ATOM 777 O O . THR A 1 97 ? -13.041 3.986 4.578 1.00 98.56 97 THR A O 1
ATOM 780 N N . GLN A 1 98 ? -11.036 4.130 5.551 1.00 98.69 98 GLN A N 1
ATOM 781 C CA . GLN A 1 98 ? -10.371 4.817 4.457 1.00 98.69 98 GLN A CA 1
ATOM 782 C C . GLN A 1 98 ? -8.903 4.410 4.408 1.00 98.69 98 GLN A C 1
ATOM 784 O O . GLN A 1 98 ? -8.234 4.344 5.439 1.00 98.69 98 GLN A O 1
ATOM 789 N N . ARG A 1 99 ? -8.392 4.215 3.197 1.00 98.69 99 ARG A N 1
ATOM 790 C CA . ARG A 1 99 ? -6.958 4.166 2.920 1.00 98.69 99 ARG A CA 1
ATOM 791 C C . ARG A 1 99 ? -6.679 4.944 1.655 1.00 98.69 99 ARG A C 1
ATOM 793 O O . ARG A 1 99 ? -7.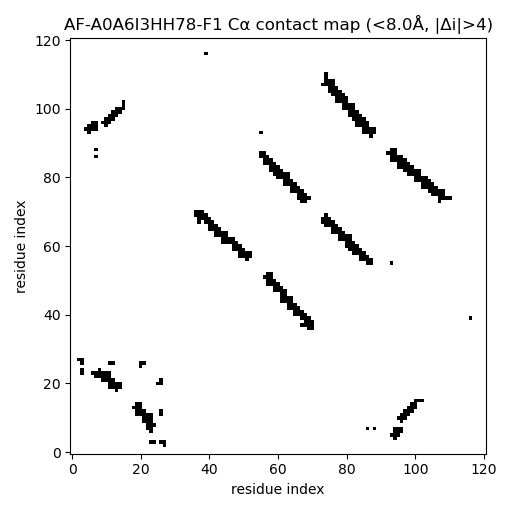127 4.558 0.577 1.00 98.69 99 ARG A O 1
ATOM 800 N N . ASP A 1 100 ? -5.896 6.000 1.788 1.00 98.62 100 ASP A N 1
ATOM 801 C CA . ASP A 1 100 ? -5.470 6.798 0.652 1.00 98.62 100 ASP A CA 1
ATOM 802 C C . ASP A 1 100 ? -3.968 6.635 0.457 1.00 98.62 100 ASP A C 1
ATOM 804 O O . ASP A 1 100 ? -3.189 6.895 1.376 1.00 98.62 100 ASP A O 1
ATOM 808 N N . PHE A 1 101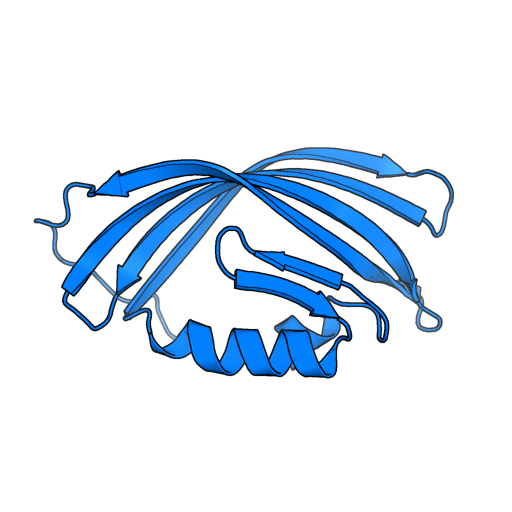 ? -3.555 6.188 -0.729 1.00 98.19 101 PHE A N 1
ATOM 809 C CA . PHE A 1 101 ? -2.138 6.119 -1.059 1.00 98.19 101 PHE A CA 1
ATOM 810 C C . PHE A 1 101 ? -1.682 7.411 -1.733 1.00 98.19 101 PHE A C 1
ATOM 812 O O . PHE A 1 101 ? -2.140 7.754 -2.819 1.00 98.19 101 PHE A O 1
ATOM 819 N N . GLU A 1 102 ? -0.763 8.126 -1.095 1.00 98.12 102 GLU A N 1
ATOM 820 C CA . GLU A 1 102 ? -0.066 9.270 -1.673 1.00 98.12 102 GLU A CA 1
ATOM 821 C C . GLU A 1 102 ? 1.226 8.786 -2.336 1.00 98.12 102 GLU A C 1
ATOM 823 O O . GLU A 1 102 ? 2.181 8.400 -1.658 1.00 98.12 102 GLU A O 1
ATOM 828 N N . LEU A 1 103 ? 1.261 8.808 -3.668 1.00 97.88 103 LEU A N 1
ATOM 829 C CA . LEU A 1 103 ? 2.450 8.447 -4.432 1.00 97.88 103 LEU A CA 1
ATOM 830 C C . LEU A 1 103 ? 3.465 9.597 -4.416 1.00 97.88 103 LEU A C 1
ATOM 832 O O . LEU A 1 103 ? 3.180 10.684 -4.913 1.00 97.88 103 LEU A O 1
ATOM 836 N N . ILE A 1 104 ? 4.667 9.336 -3.902 1.00 98.00 104 ILE A N 1
ATOM 837 C CA . ILE A 1 104 ? 5.774 10.306 -3.870 1.00 98.00 104 ILE A CA 1
ATOM 838 C C . ILE A 1 104 ? 6.750 10.046 -5.019 1.00 98.00 104 ILE A C 1
ATOM 840 O O . ILE A 1 104 ? 7.245 10.978 -5.650 1.00 98.00 104 ILE A O 1
ATOM 844 N N . TYR A 1 105 ? 7.035 8.776 -5.298 1.00 97.56 105 TYR A N 1
ATOM 845 C CA . TYR A 1 105 ? 7.965 8.365 -6.342 1.00 97.56 105 TYR A CA 1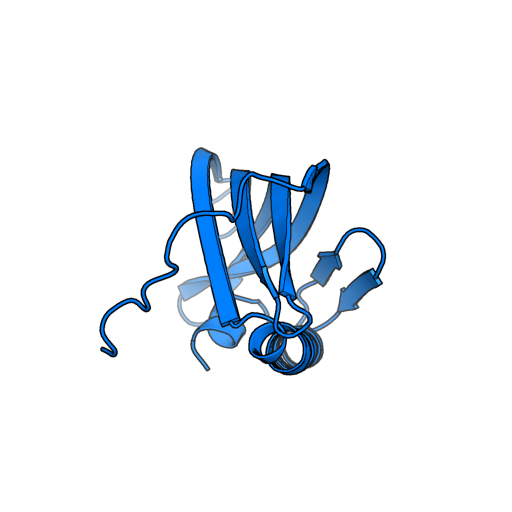
ATOM 846 C C . TYR A 1 105 ? 7.504 7.062 -6.985 1.00 97.56 105 TYR A C 1
ATOM 848 O O . TYR A 1 105 ? 7.029 6.170 -6.291 1.00 97.56 105 TYR A O 1
ATOM 856 N N . SER A 1 106 ? 7.696 6.940 -8.297 1.00 97.00 106 SER A N 1
ATOM 857 C CA . SER A 1 106 ? 7.548 5.691 -9.041 1.00 97.00 106 SER A CA 1
ATOM 858 C C . SER A 1 106 ? 8.588 5.654 -10.149 1.00 97.00 106 SER A C 1
ATOM 860 O O . SER A 1 106 ? 8.736 6.628 -10.891 1.00 97.00 106 SER A O 1
ATOM 862 N N . GLY A 1 107 ? 9.287 4.534 -10.294 1.00 97.31 107 GLY A N 1
ATOM 863 C CA . GLY A 1 107 ? 10.333 4.414 -11.300 1.00 97.31 107 GLY A CA 1
ATOM 864 C C . GLY A 1 107 ? 10.900 3.005 -11.446 1.00 97.31 107 GLY A C 1
ATOM 865 O O . GLY A 1 107 ? 10.581 2.115 -10.656 1.00 97.31 107 GLY A O 1
ATOM 866 N N . PRO A 1 108 ? 11.717 2.779 -12.486 1.00 97.69 108 PRO A N 1
ATOM 867 C CA . PRO A 1 108 ? 12.418 1.517 -12.663 1.00 97.69 108 PRO A CA 1
ATOM 868 C C . PRO A 1 108 ? 13.506 1.342 -11.597 1.00 97.69 108 PRO A C 1
ATOM 870 O O . PRO A 1 108 ? 14.127 2.312 -11.166 1.00 97.69 108 PRO A O 1
ATOM 873 N N . ILE A 1 109 ? 13.792 0.089 -11.249 1.00 95.81 109 ILE A N 1
ATOM 874 C CA . ILE A 1 109 ? 14.933 -0.295 -10.403 1.00 95.81 109 ILE A CA 1
ATOM 875 C C . ILE A 1 109 ? 15.802 -1.332 -11.118 1.00 95.81 109 ILE A C 1
ATOM 877 O O . ILE A 1 109 ? 15.382 -1.927 -12.113 1.00 95.81 109 ILE A O 1
ATOM 881 N N . ASP A 1 110 ? 17.006 -1.586 -10.602 1.00 94.88 110 ASP A N 1
ATOM 882 C CA . ASP A 1 110 ? 17.845 -2.674 -11.108 1.00 94.88 110 ASP A CA 1
ATOM 883 C C . ASP A 1 110 ? 17.210 -4.044 -10.807 1.00 94.88 110 ASP A C 1
ATOM 885 O O . ASP A 1 110 ? 17.170 -4.512 -9.669 1.00 94.88 110 ASP A O 1
ATOM 889 N N . GLY A 1 111 ? 16.707 -4.687 -11.861 1.00 90.69 111 GLY A N 1
ATOM 890 C CA . GLY A 1 111 ? 16.125 -6.026 -11.834 1.00 90.69 111 GLY A CA 1
ATOM 891 C C . GLY A 1 111 ? 17.055 -7.128 -12.344 1.00 90.69 111 GLY A C 1
ATOM 892 O O . GLY A 1 111 ? 16.577 -8.234 -12.584 1.00 90.69 111 GLY A O 1
ATOM 893 N N . SER A 1 112 ? 18.352 -6.861 -12.545 1.00 93.75 112 SER A N 1
ATOM 894 C CA . SER A 1 112 ? 19.306 -7.821 -13.136 1.00 93.75 112 SER A CA 1
ATOM 895 C C . SER A 1 112 ? 19.575 -9.062 -12.268 1.00 93.75 112 SER A C 1
ATOM 897 O O . SER A 1 112 ? 20.108 -10.068 -12.744 1.00 93.75 112 SER A O 1
ATOM 899 N N . GLY A 1 113 ? 19.179 -9.020 -10.994 1.00 92.81 113 GLY A N 1
ATOM 900 C CA . GLY A 1 113 ? 19.271 -10.139 -10.066 1.00 92.81 113 GLY A CA 1
ATOM 901 C C . GLY A 1 113 ? 18.271 -11.268 -10.343 1.00 92.81 113 GLY A C 1
ATOM 902 O O . GLY A 1 113 ? 17.234 -11.112 -10.985 1.00 92.81 113 GLY A O 1
ATOM 903 N N . LYS A 1 114 ? 18.552 -12.450 -9.783 1.00 93.44 114 LYS A N 1
ATOM 904 C CA . LYS A 1 114 ? 17.618 -13.582 -9.834 1.00 93.44 114 LYS A CA 1
ATOM 905 C C . LYS A 1 114 ? 16.516 -13.416 -8.785 1.00 93.44 114 LYS A C 1
ATOM 907 O O . LYS A 1 114 ? 16.774 -13.624 -7.599 1.00 93.44 114 LYS A O 1
ATOM 912 N N . LEU A 1 115 ? 15.285 -13.150 -9.228 1.00 93.19 115 LEU A N 1
ATOM 913 C CA . LEU A 1 115 ? 14.097 -13.205 -8.371 1.00 93.19 115 LEU A CA 1
ATOM 914 C C . LEU A 1 115 ? 13.904 -14.625 -7.814 1.00 93.19 115 LEU A C 1
ATOM 916 O O . LEU A 1 115 ? 13.975 -15.615 -8.549 1.00 93.19 115 LEU A O 1
ATOM 920 N N . ARG A 1 116 ? 13.658 -14.728 -6.508 1.00 91.50 116 ARG A N 1
ATOM 921 C CA . ARG A 1 116 ? 13.348 -15.986 -5.820 1.00 91.50 116 ARG A CA 1
ATOM 922 C C . ARG A 1 116 ? 12.012 -15.835 -5.120 1.00 91.50 116 ARG A C 1
ATOM 924 O O . ARG A 1 116 ? 11.794 -14.840 -4.438 1.00 91.50 116 ARG A O 1
ATOM 931 N N . SER A 1 117 ? 11.148 -16.827 -5.273 1.00 86.81 117 SER A N 1
ATOM 932 C CA . SER A 1 117 ? 9.863 -16.837 -4.587 1.00 86.81 117 SER A CA 1
ATOM 933 C C . SER A 1 117 ? 10.059 -17.148 -3.099 1.00 86.81 117 SER A C 1
ATOM 935 O O . SER A 1 117 ? 10.901 -17.994 -2.765 1.00 86.81 117 SER A O 1
ATOM 937 N N . PRO A 1 118 ? 9.302 -16.496 -2.201 1.00 84.94 118 PRO A N 1
ATOM 938 C CA . PRO A 1 118 ? 9.223 -16.922 -0.812 1.00 84.94 118 PRO A CA 1
ATOM 939 C C . PRO A 1 118 ? 8.641 -18.340 -0.735 1.00 84.94 118 PRO A C 1
ATOM 941 O O . PRO A 1 118 ? 8.002 -18.822 -1.673 1.00 84.94 118 PRO A O 1
ATOM 944 N N . ARG A 1 119 ? 8.874 -19.030 0.385 1.00 87.81 119 ARG A N 1
ATOM 945 C CA . ARG A 1 119 ? 8.234 -20.329 0.629 1.00 87.81 119 ARG A CA 1
ATOM 946 C C . ARG A 1 119 ? 6.720 -20.125 0.689 1.00 87.81 119 ARG A C 1
ATOM 948 O O . ARG A 1 119 ? 6.269 -19.155 1.294 1.00 87.81 119 ARG A O 1
ATOM 955 N N . SER A 1 120 ? 5.960 -21.037 0.092 1.00 77.31 120 SER A N 1
ATOM 956 C CA . SER A 1 120 ? 4.529 -21.144 0.377 1.00 77.31 120 SER A CA 1
ATOM 957 C C . SER A 1 120 ? 4.352 -21.496 1.857 1.00 77.31 120 SER A C 1
ATOM 959 O O . SER A 1 120 ? 5.116 -22.319 2.373 1.00 77.31 120 SER A O 1
ATOM 961 N N . LEU A 1 121 ? 3.412 -20.823 2.525 1.00 54.12 121 LEU A N 1
ATOM 962 C CA . LEU A 1 121 ? 2.940 -21.202 3.859 1.00 54.12 121 LEU A CA 1
ATOM 963 C C . LEU A 1 121 ? 2.162 -22.520 3.791 1.00 54.12 121 LEU A C 1
ATOM 965 O O . LEU A 1 121 ? 1.492 -22.741 2.755 1.00 54.12 121 LEU A O 1
#

Secondary structure (DSSP, 8-state):
-TTGGGEEEEEEEEETTTEEEESHHHHHHHHHHHGGGEEEEEEEEEEEEEEESSSSEEEEEEEEEEEEEETTS-EEEEEEEEEEEEEE-TTS-EEEEEEEEEEEEEEE----S---PPPP-

Solvent-accessible surface area (backbone atoms only — not comparable to full-atom values): 6733 Å² total; per-residue (Å²): 104,78,76,41,69,43,37,31,72,82,11,39,40,37,42,80,94,81,45,76,39,65,24,27,66,52,46,39,54,51,48,66,65,52,56,74,50,36,77,42,71,47,78,46,79,54,72,62,50,77,46,69,79,53,100,49,36,34,37,36,39,34,37,36,40,35,44,39,34,34,72,90,68,52,39,34,37,38,35,31,36,40,48,34,33,30,37,45,46,98,88,68,50,75,16,32,43,30,40,35,50,46,80,75,44,73,47,78,52,94,64,90,64,84,87,74,83,77,82,84,130

pLDDT: mean 95.07, std 5.95, range [54.12, 98.75]

Radius of gyration: 15.67 Å; Cα contacts (8 Å, |Δi|>4): 237; chains: 1; bounding box: 39×32×40 Å